Protein AF-A0A4Y8BZE6-F1 (afdb_monomer_lite)

Structure (mmCIF, N/CA/C/O backbone):
data_AF-A0A4Y8BZE6-F1
#
_entry.id   AF-A0A4Y8BZE6-F1
#
loop_
_atom_site.group_PDB
_atom_site.id
_atom_site.type_symbol
_atom_site.label_atom_id
_atom_site.label_alt_id
_atom_site.label_comp_id
_atom_site.label_asym_id
_atom_site.label_entity_id
_atom_site.label_seq_id
_atom_site.pdbx_PDB_ins_code
_atom_site.Cartn_x
_atom_site.Cartn_y
_atom_site.Cartn_z
_atom_site.occupancy
_atom_site.B_iso_or_equiv
_atom_site.auth_seq_id
_atom_site.auth_comp_id
_atom_site.auth_asym_id
_atom_site.auth_atom_id
_atom_site.pdbx_PDB_model_num
ATOM 1 N N . PHE A 1 1 ? 32.578 -15.350 0.978 1.00 78.31 1 PHE A N 1
ATOM 2 C CA . PHE A 1 1 ? 31.397 -16.145 0.588 1.00 78.31 1 PHE A CA 1
ATOM 3 C C . PHE A 1 1 ? 31.499 -16.820 -0.782 1.00 78.31 1 PHE A C 1
ATOM 5 O O . PHE A 1 1 ? 30.761 -17.767 -0.966 1.00 78.31 1 PHE A O 1
ATOM 12 N N . GLY A 1 2 ? 32.396 -16.452 -1.714 1.00 92.75 2 GLY A N 1
ATOM 13 C CA . GLY A 1 2 ? 32.656 -17.277 -2.917 1.00 92.75 2 GLY A CA 1
ATOM 14 C C . GLY A 1 2 ? 31.465 -17.474 -3.869 1.00 92.75 2 GLY A C 1
ATOM 15 O O . GLY A 1 2 ? 31.510 -18.355 -4.719 1.00 92.75 2 GLY A O 1
ATOM 16 N N . ILE A 1 3 ? 30.405 -16.677 -3.719 1.00 92.06 3 ILE A N 1
ATOM 17 C CA . ILE A 1 3 ? 29.203 -16.735 -4.551 1.00 92.06 3 ILE A CA 1
ATOM 18 C C . ILE A 1 3 ? 29.361 -15.717 -5.677 1.00 92.06 3 ILE A C 1
ATOM 20 O O . ILE A 1 3 ? 29.596 -14.537 -5.412 1.00 92.06 3 ILE A O 1
ATOM 24 N N . SER A 1 4 ? 29.203 -16.177 -6.914 1.00 92.00 4 SER A N 1
ATOM 25 C CA . SER A 1 4 ? 29.077 -15.342 -8.106 1.00 92.00 4 SER A CA 1
ATOM 26 C C . SER A 1 4 ? 27.649 -15.421 -8.644 1.00 92.00 4 SER A C 1
ATOM 28 O O . SER A 1 4 ? 26.988 -16.455 -8.556 1.00 92.00 4 SER A O 1
ATOM 30 N N . TRP A 1 5 ? 27.157 -14.316 -9.196 1.00 93.06 5 TRP A N 1
ATOM 31 C CA . TRP A 1 5 ? 25.865 -14.246 -9.874 1.00 93.06 5 TRP A CA 1
ATOM 32 C C . TRP A 1 5 ? 26.075 -13.990 -11.363 1.00 93.06 5 TRP A C 1
ATOM 34 O O . TRP A 1 5 ? 27.024 -13.320 -11.765 1.00 93.06 5 TRP A O 1
ATOM 44 N N . GLN A 1 6 ? 25.169 -14.517 -12.184 1.00 96.50 6 GLN A N 1
ATOM 45 C CA . GLN A 1 6 ? 25.171 -14.264 -13.628 1.00 96.50 6 GLN A CA 1
ATOM 46 C C . GLN A 1 6 ? 24.522 -12.920 -13.972 1.00 96.50 6 GLN A C 1
ATOM 48 O O . GLN A 1 6 ? 24.929 -12.261 -14.920 1.00 96.50 6 GLN A O 1
ATOM 53 N N . HIS A 1 7 ? 23.524 -12.510 -13.188 1.00 94.00 7 HIS A N 1
ATOM 54 C CA . HIS A 1 7 ? 22.757 -11.288 -13.398 1.00 94.00 7 HIS A CA 1
ATOM 55 C C . HIS A 1 7 ? 22.456 -10.635 -12.053 1.00 94.00 7 HIS A C 1
ATOM 57 O O . HIS A 1 7 ? 22.288 -11.326 -11.047 1.00 94.00 7 HIS A O 1
ATOM 63 N N . TYR A 1 8 ? 22.356 -9.312 -12.051 1.00 94.12 8 TYR A N 1
ATOM 64 C CA . TYR A 1 8 ? 21.828 -8.544 -10.933 1.00 94.12 8 TYR A CA 1
ATOM 65 C C . TYR A 1 8 ? 20.781 -7.571 -11.468 1.00 94.12 8 TYR A C 1
ATOM 67 O O . TYR A 1 8 ? 20.856 -7.132 -12.613 1.00 94.12 8 TYR A O 1
ATOM 75 N N . TYR A 1 9 ? 19.802 -7.251 -10.633 1.00 95.12 9 TYR A N 1
ATOM 76 C CA . TYR A 1 9 ? 18.729 -6.329 -10.974 1.00 95.12 9 TYR A CA 1
ATOM 77 C C . TYR A 1 9 ? 18.595 -5.307 -9.856 1.00 95.12 9 TYR A C 1
ATOM 79 O O . TYR A 1 9 ? 18.624 -5.666 -8.678 1.00 95.12 9 TYR A O 1
ATOM 87 N N . ILE A 1 10 ? 18.428 -4.039 -10.222 1.00 95.94 10 ILE A N 1
ATOM 88 C CA . ILE A 1 10 ? 18.233 -2.952 -9.267 1.00 95.94 10 ILE A CA 1
ATOM 89 C C . ILE A 1 10 ? 16.748 -2.586 -9.257 1.00 95.94 10 ILE A C 1
ATOM 91 O O . ILE A 1 10 ? 16.169 -2.188 -10.269 1.00 95.94 10 ILE A O 1
ATOM 95 N N . GLN A 1 11 ? 16.097 -2.730 -8.101 1.00 97.00 11 GLN A N 1
ATOM 96 C CA . GLN A 1 11 ? 14.651 -2.513 -7.986 1.00 97.00 11 GLN A CA 1
ATOM 97 C C . GLN A 1 11 ? 14.244 -1.073 -8.330 1.00 97.00 11 GLN A C 1
ATOM 99 O O . GLN A 1 11 ? 13.207 -0.872 -8.968 1.00 97.00 11 GLN A O 1
ATOM 104 N N . SER A 1 12 ? 15.054 -0.086 -7.936 1.00 96.81 12 SER A N 1
ATOM 105 C CA . SER A 1 12 ? 14.796 1.334 -8.198 1.00 96.81 12 SER A CA 1
ATOM 106 C C . SER A 1 12 ? 14.875 1.700 -9.684 1.00 96.81 12 SER A C 1
ATOM 108 O O . SER A 1 12 ? 14.213 2.645 -10.103 1.00 96.81 12 SER A O 1
ATOM 110 N N . GLU A 1 13 ? 15.578 0.920 -10.510 1.00 97.5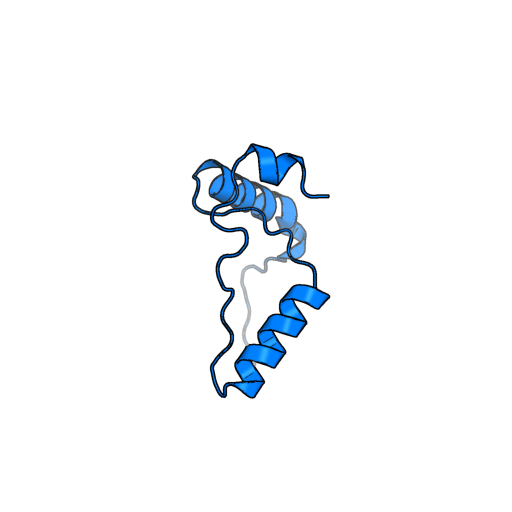0 13 GLU A N 1
ATOM 111 C CA . GLU A 1 13 ? 15.612 1.106 -11.971 1.00 97.50 13 GLU A CA 1
ATOM 112 C C . GLU A 1 13 ? 14.320 0.623 -12.660 1.00 97.50 13 GLU A C 1
ATOM 114 O O . GLU A 1 13 ? 14.068 0.935 -13.821 1.00 97.50 13 GLU A O 1
ATOM 119 N N . ASN A 1 14 ? 13.451 -0.097 -11.941 1.00 97.00 14 ASN A N 1
ATOM 120 C CA . ASN A 1 14 ? 12.257 -0.749 -12.488 1.00 97.00 14 ASN A CA 1
ATOM 121 C C . ASN A 1 14 ? 10.929 -0.084 -12.065 1.00 97.00 14 ASN A C 1
ATOM 123 O O . ASN A 1 14 ? 9.860 -0.685 -12.189 1.00 97.00 14 ASN A O 1
ATOM 127 N N . LEU A 1 15 ? 10.961 1.179 -11.615 1.00 97.50 15 LEU A N 1
ATOM 128 C CA . LEU A 1 15 ? 9.778 1.930 -11.145 1.00 97.50 15 LEU A CA 1
ATOM 129 C C . LEU A 1 15 ? 8.611 1.969 -12.142 1.00 97.50 15 LEU A C 1
ATOM 131 O O . LEU A 1 15 ? 7.451 1.965 -11.729 1.00 97.50 15 LEU A O 1
ATOM 135 N N . LYS A 1 16 ? 8.896 1.969 -13.451 1.00 97.69 16 LYS A N 1
ATOM 136 C CA . LYS A 1 16 ? 7.865 1.902 -14.498 1.00 97.69 16 LYS A CA 1
ATOM 137 C C . LYS A 1 16 ? 6.984 0.659 -14.346 1.00 97.69 16 LYS A C 1
ATOM 139 O O . LYS A 1 16 ? 5.762 0.776 -14.404 1.00 97.69 16 LYS A O 1
ATOM 144 N N . PHE A 1 17 ? 7.590 -0.508 -14.133 1.00 97.75 17 PHE A N 1
ATOM 145 C CA . PHE A 1 17 ? 6.860 -1.768 -14.010 1.00 97.75 17 PHE A CA 1
ATOM 146 C C . PHE A 1 17 ? 6.076 -1.839 -12.700 1.00 97.75 17 PHE A C 1
ATOM 148 O O . PHE A 1 17 ? 4.919 -2.254 -12.713 1.00 97.75 17 PHE A O 1
ATOM 155 N N . HIS A 1 18 ? 6.644 -1.337 -11.598 1.00 97.38 18 HIS A N 1
ATOM 156 C CA . HIS A 1 18 ? 5.940 -1.255 -10.310 1.00 97.38 18 HIS A CA 1
ATOM 157 C C . HIS A 1 18 ? 4.647 -0.442 -10.430 1.00 97.38 18 HIS A C 1
ATOM 159 O O . HIS A 1 18 ? 3.584 -0.904 -10.021 1.00 97.38 18 HIS A O 1
ATOM 165 N N . ARG A 1 19 ? 4.714 0.732 -11.074 1.00 97.38 19 ARG A N 1
ATOM 166 C CA . ARG A 1 19 ? 3.539 1.586 -11.319 1.00 97.38 19 ARG A CA 1
ATOM 167 C C . ARG A 1 19 ? 2.500 0.901 -12.203 1.00 97.38 19 ARG A C 1
ATOM 169 O O . ARG A 1 19 ? 1.321 0.926 -11.875 1.00 97.38 19 ARG A O 1
ATOM 176 N N . GLN A 1 20 ? 2.923 0.267 -13.298 1.00 98.19 20 GLN A N 1
ATOM 177 C CA . GLN A 1 20 ? 2.009 -0.460 -14.188 1.00 98.19 20 GLN A CA 1
ATOM 178 C C . GLN A 1 20 ? 1.267 -1.586 -13.457 1.00 98.19 20 GLN A C 1
ATOM 180 O O . GLN A 1 20 ? 0.065 -1.755 -13.649 1.00 98.19 20 GLN A O 1
ATOM 185 N N . MET A 1 21 ? 1.964 -2.337 -12.602 1.00 98.12 21 MET A N 1
ATOM 186 C CA . MET A 1 21 ? 1.354 -3.411 -11.817 1.00 98.12 21 MET A CA 1
ATOM 187 C C . MET A 1 21 ? 0.412 -2.876 -10.738 1.00 98.12 21 MET A C 1
ATOM 189 O O . MET A 1 21 ? -0.688 -3.403 -10.597 1.00 98.12 21 MET A O 1
ATOM 193 N N . ALA A 1 22 ? 0.781 -1.800 -10.039 1.00 97.50 22 ALA A N 1
ATOM 194 C CA . ALA A 1 22 ? -0.104 -1.153 -9.071 1.00 97.50 22 ALA A CA 1
ATOM 195 C C . ALA A 1 22 ? -1.402 -0.652 -9.730 1.00 97.50 22 ALA A C 1
ATOM 197 O O . ALA A 1 22 ? -2.493 -0.958 -9.253 1.00 97.50 22 ALA A O 1
ATOM 198 N N . LEU A 1 23 ? -1.299 0.032 -10.876 1.00 96.81 23 LEU A N 1
ATOM 199 C CA . LEU A 1 23 ? -2.463 0.506 -11.634 1.00 96.81 23 LEU A CA 1
ATOM 200 C C . LE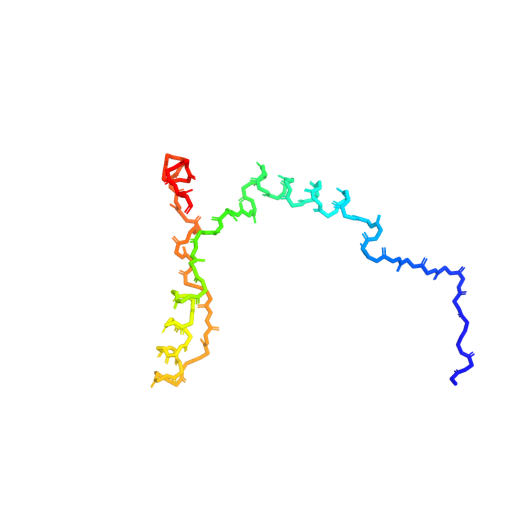U A 1 23 ? -3.353 -0.643 -12.116 1.00 96.81 23 LEU A C 1
ATOM 202 O O . LEU A 1 23 ? -4.574 -0.528 -12.067 1.00 96.81 23 LEU A O 1
ATOM 206 N N . LYS A 1 24 ? -2.756 -1.766 -12.534 1.00 98.19 24 LYS A N 1
ATOM 207 C CA . LYS A 1 24 ? -3.505 -2.972 -12.903 1.00 98.19 24 LYS A CA 1
ATOM 208 C C . LYS A 1 24 ? -4.298 -3.539 -11.721 1.00 98.19 24 LYS A C 1
ATOM 210 O O . LYS A 1 24 ? -5.434 -3.960 -11.897 1.00 98.19 24 LYS A O 1
ATOM 215 N N . LEU A 1 25 ? -3.729 -3.552 -10.515 1.00 97.88 25 LEU A N 1
ATOM 216 C CA . LEU A 1 25 ? -4.442 -4.037 -9.327 1.00 97.88 25 LEU A CA 1
ATOM 217 C C . LEU A 1 25 ? -5.623 -3.134 -8.960 1.00 97.88 25 LEU A C 1
ATOM 219 O O . LEU A 1 25 ? -6.683 -3.644 -8.602 1.00 97.88 25 LEU A O 1
ATOM 223 N N . ILE A 1 26 ? -5.453 -1.816 -9.089 1.00 94.56 26 ILE A N 1
ATOM 224 C CA . ILE A 1 26 ? -6.534 -0.848 -8.874 1.00 94.56 26 ILE A CA 1
ATOM 225 C C . ILE A 1 26 ? -7.641 -1.055 -9.917 1.00 94.56 26 ILE A C 1
ATOM 227 O O . ILE A 1 26 ? -8.806 -1.193 -9.552 1.00 94.56 26 ILE A O 1
ATOM 231 N N . SER A 1 27 ? -7.298 -1.157 -11.208 1.00 94.75 27 SER A N 1
ATOM 232 C CA . SER A 1 27 ? -8.299 -1.339 -12.271 1.00 94.75 27 SER A CA 1
ATOM 233 C C . SER A 1 27 ? -9.049 -2.672 -12.175 1.00 94.75 27 SER A C 1
ATOM 235 O O . SER A 1 27 ? -10.231 -2.740 -12.506 1.00 94.75 27 SER A O 1
ATOM 237 N N . GLU A 1 28 ? -8.398 -3.722 -11.671 1.00 96.88 28 GLU A N 1
ATOM 238 C CA . GLU A 1 28 ? -9.010 -5.029 -11.408 1.00 96.88 28 GLU A CA 1
ATOM 239 C C . GLU A 1 28 ? -9.794 -5.089 -10.082 1.00 96.88 28 GLU A C 1
ATOM 241 O O . GLU A 1 28 ? -10.260 -6.166 -9.709 1.00 96.88 28 GLU A O 1
ATOM 246 N N . LYS A 1 29 ? -9.943 -3.967 -9.358 1.00 93.06 29 LYS A N 1
ATOM 247 C CA . LYS A 1 29 ? -10.583 -3.893 -8.029 1.00 93.06 29 LYS A CA 1
ATOM 248 C C . LYS A 1 29 ? -9.959 -4.844 -6.994 1.00 93.06 29 LYS A C 1
ATOM 250 O O . LYS A 1 29 ? -10.636 -5.344 -6.100 1.00 93.06 29 LYS A O 1
ATOM 255 N N . LYS A 1 30 ? -8.655 -5.107 -7.125 1.00 95.56 30 LYS A N 1
ATOM 256 C CA . LYS A 1 30 ? -7.840 -5.916 -6.196 1.00 95.56 30 LYS A CA 1
ATOM 257 C C . LYS A 1 30 ? -7.010 -5.060 -5.236 1.00 95.56 30 LYS A C 1
ATOM 259 O O . LYS A 1 30 ? -6.336 -5.602 -4.366 1.00 95.56 30 LYS A O 1
ATOM 264 N N . ALA A 1 31 ? -7.028 -3.744 -5.423 1.00 96.00 31 ALA A N 1
ATOM 265 C CA . ALA A 1 31 ? -6.408 -2.746 -4.564 1.00 96.00 31 ALA A CA 1
ATOM 266 C C . ALA A 1 31 ? -7.283 -1.484 -4.527 1.00 96.00 31 ALA A C 1
ATOM 268 O O . ALA A 1 31 ? -8.119 -1.282 -5.408 1.00 96.00 31 ALA A O 1
ATOM 269 N N . PHE A 1 32 ? -7.062 -0.637 -3.525 1.00 94.38 32 PHE A N 1
ATOM 270 C CA . PHE A 1 32 ? -7.763 0.630 -3.311 1.00 94.38 32 PHE A CA 1
ATOM 271 C C . PHE A 1 32 ? -6.762 1.726 -2.916 1.00 94.38 32 PHE A C 1
ATOM 273 O O . PHE A 1 32 ? -5.635 1.425 -2.510 1.00 94.38 32 PHE A O 1
ATOM 280 N N . ALA A 1 33 ? -7.162 2.992 -3.046 1.00 93.25 33 ALA A N 1
ATOM 281 C CA . ALA A 1 33 ? -6.388 4.131 -2.556 1.00 93.25 33 ALA A CA 1
ATOM 282 C C . ALA A 1 33 ? -6.682 4.364 -1.066 1.00 93.25 33 ALA A C 1
ATOM 284 O O . ALA A 1 33 ? -7.838 4.363 -0.651 1.00 93.25 33 ALA A O 1
ATOM 285 N N . CYS A 1 34 ? -5.632 4.536 -0.263 1.00 94.88 34 CYS A N 1
ATOM 286 C CA . CYS A 1 34 ? -5.747 4.865 1.154 1.00 94.88 34 CYS A CA 1
ATOM 287 C C . CYS A 1 34 ? -5.383 6.333 1.359 1.00 94.88 34 CYS A C 1
ATOM 289 O O . CYS A 1 34 ? -4.332 6.765 0.888 1.00 94.88 34 CYS A O 1
ATOM 291 N N . PHE A 1 35 ? -6.230 7.043 2.096 1.00 95.19 35 PHE A N 1
ATOM 292 C CA . PHE A 1 35 ? -6.083 8.467 2.400 1.00 95.19 35 PHE A CA 1
ATOM 293 C C . PHE A 1 35 ? -5.853 8.722 3.894 1.00 95.19 35 PHE A C 1
ATOM 295 O O . PHE A 1 35 ? -5.842 9.865 4.329 1.00 95.19 35 PHE A O 1
ATOM 302 N N . CYS A 1 36 ? -5.675 7.664 4.698 1.00 95.25 36 CYS A N 1
ATOM 303 C CA . CYS A 1 36 ? -5.399 7.830 6.121 1.00 95.25 36 CYS A CA 1
ATOM 304 C C . CYS A 1 36 ? -4.061 8.542 6.336 1.00 95.25 36 CYS A C 1
ATOM 306 O O . CYS A 1 36 ? -3.052 8.145 5.742 1.00 95.25 36 CYS A O 1
ATOM 308 N N . THR A 1 37 ? -4.033 9.513 7.246 1.00 96.38 37 THR A N 1
ATOM 309 C CA . THR A 1 37 ? -2.787 10.205 7.596 1.00 96.38 37 THR A CA 1
ATOM 310 C C . THR A 1 37 ? -1.898 9.339 8.490 1.00 96.38 37 THR A C 1
ATOM 312 O O . THR A 1 37 ? -2.343 8.362 9.107 1.00 96.38 37 THR A O 1
ATOM 315 N N . GLU A 1 38 ? -0.616 9.694 8.594 1.00 96.88 38 GLU A N 1
ATOM 316 C CA . GLU A 1 38 ? 0.296 9.013 9.516 1.00 96.88 38 GLU A CA 1
ATOM 317 C C . GLU A 1 38 ? -0.182 9.128 10.970 1.00 96.88 38 GLU A C 1
ATOM 319 O O . GLU A 1 38 ? -0.139 8.136 11.702 1.00 96.88 38 GLU A O 1
ATOM 324 N N . GLU A 1 39 ? -0.706 10.289 11.375 1.00 97.94 39 GLU A N 1
ATOM 325 C CA . GLU A 1 39 ? -1.243 10.522 12.719 1.00 97.94 39 GLU A CA 1
ATOM 326 C C . GLU A 1 39 ? -2.447 9.622 13.018 1.00 97.94 39 GLU A C 1
ATOM 328 O O . GLU A 1 39 ? -2.534 9.038 14.103 1.00 97.94 39 GLU A O 1
ATOM 333 N N . GLU A 1 40 ? -3.361 9.458 12.057 1.00 96.69 40 GLU A N 1
ATOM 334 C CA . GLU A 1 40 ? -4.514 8.565 12.194 1.00 96.69 40 GLU A CA 1
ATOM 335 C C . GLU A 1 40 ? -4.082 7.103 12.340 1.00 96.69 40 GLU A C 1
ATOM 337 O O . GLU A 1 40 ? -4.588 6.370 13.198 1.00 96.69 40 GLU A O 1
ATOM 342 N N . LEU A 1 41 ? -3.129 6.664 11.512 1.00 97.50 41 LEU A N 1
ATOM 343 C CA . LEU A 1 41 ? -2.595 5.307 11.574 1.00 97.50 41 LEU A CA 1
ATOM 344 C C . LEU A 1 41 ? -1.881 5.055 12.905 1.00 97.50 41 LEU A C 1
ATOM 346 O O . LEU A 1 41 ? -2.039 3.979 13.488 1.00 97.50 41 LEU A O 1
ATOM 350 N N . GLU A 1 42 ? -1.137 6.035 13.412 1.00 97.75 42 GLU A N 1
ATOM 351 C CA . GLU A 1 42 ? -0.421 5.921 14.679 1.00 97.75 42 GLU A CA 1
ATOM 352 C C . GLU A 1 42 ? -1.372 5.878 15.879 1.00 97.75 42 GLU A C 1
ATOM 354 O O . GLU A 1 42 ? -1.232 5.017 16.752 1.00 97.75 42 GLU A O 1
ATOM 359 N N . ALA A 1 43 ? -2.420 6.706 15.880 1.00 97.81 43 ALA A N 1
ATOM 360 C CA . ALA A 1 43 ? -3.462 6.657 16.903 1.00 97.81 43 ALA A CA 1
ATOM 361 C C . ALA A 1 43 ? -4.123 5.267 16.979 1.00 97.81 43 ALA A C 1
ATOM 363 O O . ALA A 1 43 ? -4.347 4.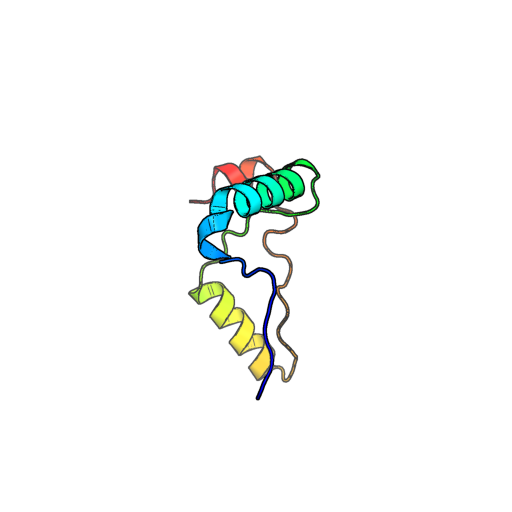731 18.072 1.00 97.81 43 ALA A O 1
ATOM 364 N N . LYS A 1 44 ? -4.381 4.638 15.825 1.00 97.06 44 LYS A N 1
ATOM 365 C CA . LYS A 1 44 ? -4.947 3.281 15.752 1.00 97.06 44 LYS A CA 1
ATOM 366 C C . LYS A 1 44 ? -3.969 2.207 16.234 1.00 97.06 44 LYS A C 1
ATOM 368 O O . LYS A 1 44 ? -4.387 1.276 16.929 1.00 97.06 44 LYS A O 1
ATOM 373 N N . LYS A 1 45 ? -2.675 2.323 15.913 1.00 97.62 45 LYS A N 1
ATOM 374 C CA . LYS A 1 45 ? -1.637 1.411 16.428 1.00 97.62 45 LYS A CA 1
ATOM 375 C C . LYS A 1 45 ? -1.531 1.485 17.948 1.00 97.62 45 LYS A C 1
ATOM 377 O O . LYS A 1 45 ? -1.548 0.445 18.608 1.00 97.62 45 LYS A O 1
ATOM 382 N N . GLU A 1 46 ? -1.476 2.689 18.512 1.00 98.00 46 GLU A N 1
ATOM 383 C CA . GLU A 1 46 ? -1.386 2.878 19.962 1.00 98.00 46 GLU A CA 1
ATOM 384 C C . GLU A 1 46 ? -2.652 2.394 20.680 1.00 98.00 46 GLU A C 1
ATOM 386 O O . GLU A 1 46 ? -2.566 1.805 21.761 1.00 98.00 46 GLU A O 1
ATOM 391 N N . LEU A 1 47 ? -3.831 2.537 20.065 1.00 97.50 47 LEU A N 1
ATOM 392 C CA . LEU A 1 47 ? -5.060 1.930 20.576 1.00 97.50 47 LEU A CA 1
ATOM 393 C C . LEU A 1 47 ? -4.975 0.394 20.606 1.00 97.50 47 LEU A C 1
ATOM 395 O O . LEU A 1 47 ? -5.285 -0.207 21.635 1.00 97.50 47 LEU A O 1
ATOM 399 N N . ALA A 1 48 ? -4.523 -0.248 19.523 1.00 97.56 48 ALA A N 1
ATOM 400 C CA . ALA A 1 48 ? -4.370 -1.706 19.470 1.00 97.56 48 ALA A CA 1
ATOM 401 C C . ALA A 1 48 ? -3.383 -2.216 20.535 1.00 97.56 48 ALA A C 1
ATOM 403 O O . ALA A 1 48 ? -3.668 -3.183 21.247 1.00 97.56 48 ALA A O 1
ATOM 404 N N . LYS A 1 49 ? -2.268 -1.500 20.713 1.00 97.69 49 LYS A N 1
ATOM 405 C CA . LYS A 1 49 ? -1.256 -1.774 21.738 1.00 97.69 49 LYS A CA 1
ATOM 406 C C . LYS A 1 49 ? -1.817 -1.657 23.155 1.00 97.69 49 LYS A C 1
ATOM 408 O O . LYS A 1 49 ? -1.620 -2.572 23.951 1.00 97.69 49 LYS A O 1
ATOM 413 N N . LYS A 1 50 ? -2.573 -0.593 23.463 1.00 98.06 50 LYS A N 1
ATOM 414 C CA . LYS A 1 50 ? -3.264 -0.427 24.760 1.00 98.06 50 LYS A CA 1
ATOM 415 C C . LYS A 1 50 ? -4.259 -1.552 25.041 1.00 98.06 50 LYS A C 1
ATOM 417 O O . LYS A 1 50 ? -4.455 -1.925 26.191 1.00 98.06 50 LYS A O 1
ATOM 42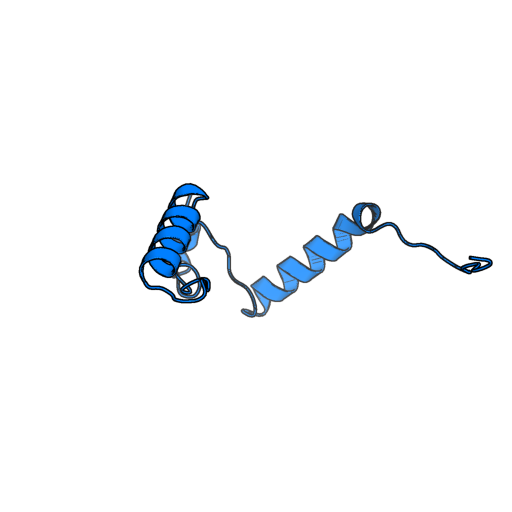2 N N . GLN A 1 51 ? -4.867 -2.108 23.996 1.00 97.69 51 GLN A N 1
ATOM 423 C CA . GLN A 1 51 ? -5.783 -3.244 24.092 1.00 97.69 51 GLN A CA 1
ATOM 424 C C . GLN A 1 51 ? -5.071 -4.608 24.134 1.00 97.69 51 GLN A C 1
ATOM 426 O O . GLN A 1 51 ? -5.750 -5.632 24.208 1.00 97.69 51 GLN A O 1
ATOM 431 N N . GLY A 1 52 ? -3.735 -4.650 24.056 1.00 97.62 52 GLY A N 1
ATOM 432 C CA . GLY A 1 52 ? -2.966 -5.896 24.012 1.00 97.62 52 GLY A CA 1
ATOM 433 C C . GLY A 1 52 ? -3.211 -6.729 22.748 1.00 97.62 52 GLY A C 1
ATOM 434 O O . GLY A 1 52 ? -3.061 -7.948 22.779 1.00 97.62 52 GLY A O 1
ATOM 435 N N . LYS A 1 53 ? -3.625 -6.097 21.643 1.00 97.38 53 LYS A N 1
ATOM 436 C CA . LYS A 1 53 ? -3.929 -6.760 20.368 1.00 97.38 53 LYS A CA 1
ATOM 437 C C . LYS A 1 53 ? -2.898 -6.394 19.305 1.00 97.38 53 LYS A C 1
ATOM 439 O O . LYS A 1 53 ? -2.374 -5.283 19.279 1.00 97.38 53 LYS A O 1
ATOM 444 N N . ALA A 1 54 ? -2.643 -7.324 18.386 1.00 97.06 54 ALA A N 1
ATOM 445 C CA . ALA A 1 54 ? -1.834 -7.039 17.207 1.00 97.06 54 ALA A CA 1
ATOM 446 C C . ALA A 1 54 ? -2.554 -6.023 16.311 1.00 97.06 54 ALA A C 1
ATOM 448 O O . ALA A 1 54 ? -3.720 -6.218 15.959 1.00 97.06 54 ALA A O 1
ATOM 449 N N . TYR A 1 55 ? -1.851 -4.960 15.924 1.00 97.12 55 TYR A N 1
ATOM 450 C CA . TYR A 1 55 ? -2.379 -3.987 1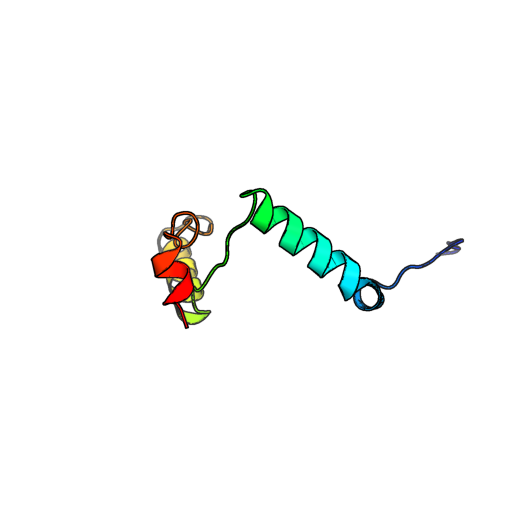4.979 1.00 97.12 55 TYR A CA 1
ATOM 451 C C . TYR A 1 55 ? -2.555 -4.617 13.593 1.00 97.12 55 TYR A C 1
ATOM 453 O O . TYR A 1 55 ? -1.661 -5.290 13.075 1.00 97.12 55 TYR A O 1
ATOM 461 N N . ARG A 1 56 ? -3.713 -4.367 12.984 1.00 96.12 56 ARG A N 1
ATOM 462 C CA . ARG A 1 56 ? -3.997 -4.602 11.569 1.00 96.12 56 ARG A CA 1
ATOM 463 C C . ARG A 1 56 ? -4.721 -3.374 11.045 1.00 96.12 56 ARG A C 1
ATOM 465 O O . ARG A 1 56 ? -5.505 -2.781 11.785 1.00 96.12 56 ARG A O 1
ATOM 472 N N . TYR A 1 57 ? -4.462 -3.015 9.792 1.00 95.88 57 TYR A N 1
ATOM 473 C CA . TYR A 1 57 ? -5.262 -1.991 9.132 1.00 95.88 57 TYR A CA 1
ATOM 474 C C . TYR A 1 57 ? -6.731 -2.428 9.142 1.00 95.88 57 TYR A C 1
ATOM 476 O O . TYR A 1 57 ? -7.041 -3.592 8.889 1.00 95.88 57 TYR A O 1
ATOM 484 N N . ASP A 1 58 ? -7.612 -1.507 9.505 1.00 93.44 58 ASP A N 1
ATOM 485 C CA . ASP A 1 58 ? -9.021 -1.770 9.804 1.00 93.44 58 ASP A CA 1
ATOM 486 C C . ASP A 1 58 ? -9.931 -1.704 8.569 1.00 93.44 58 ASP A C 1
ATOM 488 O O . ASP A 1 58 ? -11.134 -1.924 8.686 1.00 93.44 58 ASP A O 1
ATOM 492 N N . GLY A 1 59 ? -9.364 -1.419 7.393 1.00 94.56 59 GLY A N 1
ATOM 493 C CA . GLY A 1 59 ? -10.112 -1.318 6.143 1.00 94.56 59 GLY A CA 1
ATOM 494 C C . GLY A 1 59 ? -10.838 0.017 5.965 1.00 94.56 59 GLY A C 1
ATOM 495 O O . GLY A 1 59 ? -11.759 0.082 5.157 1.00 94.56 59 GLY A O 1
ATOM 496 N N . THR A 1 60 ? -10.440 1.077 6.685 1.00 94.44 60 THR A N 1
ATOM 497 C CA . THR A 1 60 ? -11.093 2.405 6.622 1.00 94.44 60 THR A CA 1
ATOM 498 C C . THR A 1 60 ? -11.332 2.888 5.191 1.00 94.44 60 THR A C 1
ATOM 500 O O . THR A 1 60 ? -12.441 3.301 4.871 1.00 94.44 60 THR A O 1
ATOM 503 N N . CYS A 1 61 ? -10.331 2.782 4.314 1.00 95.31 61 CYS A N 1
ATOM 504 C CA . CYS A 1 61 ? -10.449 3.225 2.924 1.00 95.31 61 CYS A CA 1
ATOM 505 C C . CYS A 1 61 ? -10.849 2.109 1.937 1.00 95.31 61 CYS A C 1
ATOM 507 O O . CYS A 1 61 ? -10.954 2.362 0.742 1.00 95.31 61 CYS A O 1
ATOM 509 N N . GLU A 1 62 ? -11.069 0.870 2.395 1.00 93.19 62 GLU A N 1
ATOM 510 C CA . GLU A 1 62 ? -11.294 -0.288 1.508 1.00 93.19 62 GLU A CA 1
ATOM 511 C C . GLU A 1 62 ? -12.641 -0.223 0.770 1.00 93.19 62 GLU A C 1
ATOM 513 O O . GLU A 1 62 ? -12.798 -0.804 -0.302 1.00 93.19 62 GLU A O 1
ATOM 518 N N . LYS A 1 63 ? -13.623 0.481 1.347 1.00 87.62 63 LYS A N 1
ATOM 519 C CA . LYS A 1 63 ? -15.013 0.533 0.863 1.00 87.62 63 LYS A CA 1
ATOM 520 C C . LYS A 1 63 ? -15.508 1.951 0.570 1.00 87.62 63 LYS A C 1
ATOM 522 O O . LYS A 1 63 ? -16.717 2.172 0.583 1.00 87.62 63 LYS A O 1
ATOM 527 N N . LEU A 1 64 ? -14.597 2.898 0.349 1.00 90.38 64 LEU A N 1
ATOM 528 C CA . LEU A 1 64 ? -14.977 4.251 -0.061 1.00 90.38 64 LEU A CA 1
ATOM 529 C C . LEU A 1 64 ? -15.705 4.207 -1.407 1.00 90.38 64 LEU A C 1
ATOM 531 O O . LEU A 1 64 ? -15.345 3.410 -2.279 1.00 90.38 64 LEU A O 1
ATOM 535 N N . ALA A 1 65 ? -16.736 5.037 -1.566 1.00 86.56 65 ALA A N 1
ATOM 536 C CA . ALA A 1 65 ? -17.379 5.196 -2.859 1.00 86.56 65 ALA A CA 1
ATOM 537 C C . ALA A 1 65 ? -16.488 6.033 -3.786 1.00 86.56 65 ALA A C 1
ATOM 539 O O . ALA A 1 65 ? -15.684 6.842 -3.328 1.00 86.56 65 ALA A O 1
ATOM 540 N N . ASP A 1 66 ? -16.667 5.880 -5.100 1.00 83.75 66 ASP A N 1
ATOM 541 C CA . ASP A 1 66 ? -15.873 6.612 -6.098 1.00 83.75 66 ASP A CA 1
ATOM 542 C C . ASP A 1 66 ? -15.936 8.137 -5.890 1.00 83.75 66 ASP A C 1
ATOM 544 O O . ASP A 1 66 ? -14.954 8.828 -6.144 1.00 83.75 66 ASP A O 1
ATOM 548 N N . ILE A 1 67 ? -17.067 8.660 -5.396 1.00 85.56 67 ILE A N 1
ATOM 549 C CA . ILE A 1 67 ? -17.218 10.087 -5.083 1.00 85.56 67 ILE A CA 1
ATOM 550 C C . ILE A 1 67 ? -16.360 10.511 -3.888 1.00 85.56 67 ILE A C 1
ATOM 552 O O . ILE A 1 67 ? -15.659 11.512 -3.983 1.00 85.56 67 ILE A O 1
ATOM 556 N N . ASP A 1 68 ? -16.318 9.705 -2.826 1.00 83.50 68 ASP A N 1
ATOM 557 C CA . ASP A 1 68 ? -15.523 9.998 -1.631 1.00 83.50 68 ASP A CA 1
ATOM 558 C C . ASP A 1 68 ? -14.026 10.004 -1.973 1.00 83.50 68 ASP A C 1
ATOM 560 O O . ASP A 1 68 ? -13.272 10.841 -1.492 1.00 83.50 68 ASP A O 1
ATOM 564 N N . VAL A 1 69 ? -13.593 9.098 -2.857 1.00 84.38 69 VAL A N 1
ATOM 565 C CA . VAL A 1 69 ? -12.202 9.011 -3.334 1.00 84.38 69 VAL A CA 1
ATOM 566 C C . VAL A 1 69 ? -11.784 10.266 -4.108 1.00 84.38 69 VAL A C 1
ATOM 568 O O . VAL A 1 69 ? -10.621 10.652 -4.042 1.00 84.38 69 VAL A O 1
ATOM 571 N N . LEU A 1 70 ? -12.704 10.895 -4.847 1.00 83.62 70 LEU A N 1
ATOM 572 C CA . LEU A 1 70 ? -12.430 12.127 -5.598 1.00 83.62 70 LEU A CA 1
ATOM 573 C C . LEU A 1 70 ? -12.352 13.366 -4.698 1.00 83.62 70 LEU A C 1
ATOM 575 O O . LEU A 1 70 ? -11.715 14.343 -5.083 1.00 83.62 70 LEU A O 1
ATOM 579 N N . GLU A 1 71 ? -13.007 13.329 -3.538 1.00 84.12 71 GLU A N 1
ATOM 580 C CA . GLU A 1 71 ? -13.062 14.431 -2.570 1.00 84.12 71 GLU A CA 1
ATOM 581 C C . GLU A 1 71 ? -11.978 14.336 -1.485 1.00 84.12 71 GLU A C 1
ATOM 583 O O . GLU A 1 71 ? -11.749 15.304 -0.761 1.00 84.12 71 GLU A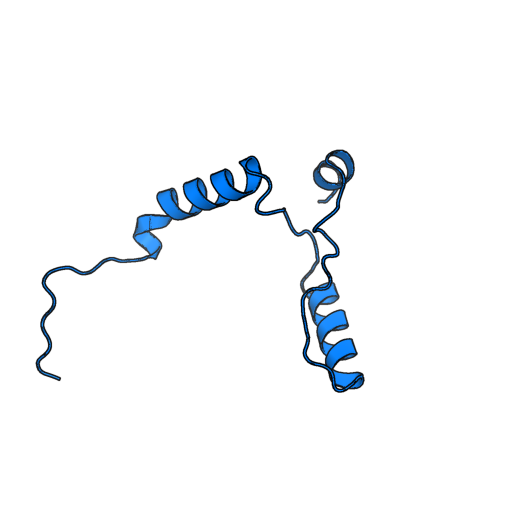 O 1
ATOM 588 N N . CYS A 1 72 ? -11.303 13.188 -1.363 1.00 75.88 72 CYS A N 1
ATOM 589 C CA . CYS A 1 72 ? -10.166 13.020 -0.463 1.00 75.88 72 CYS A CA 1
ATOM 590 C C . CYS A 1 72 ? -8.934 13.762 -1.021 1.00 75.88 72 CYS A C 1
ATOM 592 O O . CYS A 1 72 ? -8.357 13.331 -2.023 1.00 75.88 72 CYS A O 1
ATOM 594 N N . GLU A 1 73 ? -8.536 14.857 -0.364 1.00 56.72 73 GLU A N 1
ATOM 595 C CA . GLU A 1 73 ? -7.266 15.574 -0.593 1.00 56.72 73 GLU A CA 1
ATOM 596 C C . GLU A 1 73 ? -6.109 14.988 0.229 1.00 56.72 73 GLU A C 1
ATOM 598 O O . GLU A 1 73 ? -6.288 14.779 1.452 1.00 56.72 73 GLU A O 1
#

Radius of gyration: 18.6 Å; chains: 1; bounding box: 50×33×39 Å

pLDDT: mean 93.79, std 6.54, range [56.72, 98.19]

Foldseek 3Di:
DPDDDPDDDDVVVCVVVVVVVVVVCVVVLNDFDDLDDPVRLVVQCVVCVVVVHDDDPPCPGSDDDPVVVVVRD

Sequence (73 aa):
FGISWQHYYIQSENLKFHRQMALKLISEKKAFACFCTEEELEAKKELAKKQGKAYRYDGTCEKLADIDVLECE

Secondary structure (DSSP, 8-state):
-----S----GGGGHHHHHHHHHHHHHTTS-------HHHHHHHHHHHHHTT-------TTTT--HHHHHH--